Protein AF-A0A9D6YMA7-F1 (afdb_monomer_lite)

Sequence (102 aa):
MAHAQGKFEKDVIKTKAGDLEITFIGHGTLMFTFGGKVVHVDPVGQYADYSKLPKADLILITHEHGDHLDLKVVAALRQPGRLDVGQDPRVVGVRVGRGAEV

Foldseek 3Di:
DADDDDQFDWDWDQDPQGIWIWTDQDDQWIWIDGPNFIETFLDAVNRDDLVPPAAHPYYAAAEDDNSRDDVVSVVVRDDPPNDPPPVPPDPPHPYPDDDDDD

pLDDT: mean 78.06, std 24.11, range [30.53, 98.44]

Structure (mmCIF, N/CA/C/O backbone):
data_AF-A0A9D6YMA7-F1
#
_entry.id   AF-A0A9D6YMA7-F1
#
loop_
_atom_site.group_PDB
_atom_site.id
_atom_site.type_symbol
_atom_site.label_atom_id
_atom_site.label_alt_id
_atom_site.label_comp_id
_atom_site.label_asym_id
_atom_site.label_entity_id
_atom_site.label_seq_id
_atom_site.pdbx_PDB_ins_code
_atom_site.Cartn_x
_atom_site.Cartn_y
_atom_site.Cartn_z
_atom_site.occupancy
_atom_site.B_iso_or_equiv
_atom_site.auth_seq_id
_atom_site.auth_comp_id
_atom_site.auth_asym_id
_atom_site.auth_atom_id
_atom_site.pdbx_PDB_model_num
ATOM 1 N N . MET A 1 1 ? 17.069 -2.218 -6.460 1.00 43.47 1 MET A N 1
ATOM 2 C CA . MET A 1 1 ? 17.448 -2.436 -5.050 1.00 43.47 1 MET A CA 1
ATOM 3 C C . MET A 1 1 ? 16.553 -1.526 -4.229 1.00 43.47 1 MET A C 1
ATOM 5 O O . MET A 1 1 ? 16.640 -0.325 -4.435 1.00 43.47 1 MET A O 1
ATOM 9 N N . ALA A 1 2 ? 15.644 -2.058 -3.410 1.00 48.12 2 ALA A N 1
ATOM 10 C CA . ALA A 1 2 ? 14.920 -1.222 -2.452 1.00 48.12 2 ALA A CA 1
ATOM 11 C C . ALA A 1 2 ? 15.921 -0.771 -1.377 1.00 48.12 2 ALA A C 1
ATOM 13 O O . ALA A 1 2 ? 16.710 -1.590 -0.898 1.00 48.12 2 ALA A O 1
ATOM 14 N N . HIS A 1 3 ? 15.944 0.520 -1.048 1.00 50.97 3 HIS A N 1
ATOM 15 C CA . HIS A 1 3 ? 16.755 1.010 0.066 1.00 50.97 3 HIS A CA 1
ATOM 16 C C . HIS A 1 3 ? 16.272 0.356 1.375 1.00 50.97 3 HIS A C 1
ATOM 18 O O . HIS A 1 3 ? 15.104 -0.016 1.490 1.00 50.97 3 HIS A O 1
ATOM 24 N N . ALA A 1 4 ? 17.184 0.143 2.330 1.00 47.00 4 ALA A N 1
ATOM 25 C CA . ALA A 1 4 ? 16.909 -0.578 3.574 1.00 47.00 4 ALA A CA 1
ATOM 26 C C . ALA A 1 4 ? 15.634 -0.057 4.263 1.00 47.00 4 ALA A C 1
ATOM 28 O O . ALA A 1 4 ? 15.522 1.128 4.570 1.00 47.00 4 ALA A O 1
ATOM 29 N N . GLN A 1 5 ? 14.670 -0.953 4.482 1.00 57.78 5 GLN A N 1
ATOM 30 C CA . GLN A 1 5 ? 13.352 -0.611 5.005 1.00 57.78 5 GLN A CA 1
ATOM 31 C C . GLN A 1 5 ? 13.448 -0.285 6.501 1.00 57.78 5 GLN A C 1
ATOM 33 O O . GLN A 1 5 ? 13.485 -1.180 7.346 1.00 57.78 5 GLN A O 1
ATOM 38 N N . GLY A 1 6 ? 13.528 1.007 6.823 1.00 64.81 6 GLY A N 1
ATOM 39 C CA . GLY A 1 6 ? 13.305 1.509 8.176 1.00 64.81 6 GLY A CA 1
ATOM 40 C C . GLY A 1 6 ? 11.841 1.341 8.595 1.00 64.81 6 GLY A C 1
ATOM 41 O O . GLY A 1 6 ? 10.966 1.068 7.771 1.00 64.81 6 GLY A O 1
ATOM 42 N N . LYS A 1 7 ? 11.551 1.506 9.891 1.00 83.75 7 LYS A N 1
ATOM 43 C CA . LYS A 1 7 ? 10.164 1.605 10.365 1.00 83.75 7 LYS A CA 1
ATOM 44 C C . LYS A 1 7 ? 9.522 2.827 9.699 1.00 83.75 7 LYS A C 1
ATOM 46 O O . LYS A 1 7 ? 10.021 3.932 9.882 1.00 83.75 7 LYS A O 1
ATOM 51 N N . PHE A 1 8 ? 8.445 2.624 8.943 1.00 93.88 8 PHE A N 1
ATOM 52 C CA . PHE A 1 8 ? 7.706 3.729 8.337 1.00 93.88 8 PHE A CA 1
ATOM 53 C C . PHE A 1 8 ? 7.071 4.612 9.409 1.00 93.88 8 PHE A C 1
ATOM 55 O O . PHE A 1 8 ? 6.576 4.113 10.427 1.00 93.88 8 PHE A O 1
ATOM 62 N N . GLU A 1 9 ? 7.081 5.917 9.158 1.00 96.19 9 GLU A N 1
ATOM 63 C CA . GLU A 1 9 ? 6.309 6.870 9.941 1.00 96.19 9 GLU A CA 1
ATOM 64 C C . GLU A 1 9 ? 4.815 6.590 9.758 1.00 96.19 9 GLU A C 1
ATOM 66 O O . GLU A 1 9 ? 4.373 6.115 8.704 1.00 96.19 9 GLU A O 1
ATOM 71 N N . LYS A 1 10 ? 4.039 6.850 10.811 1.00 96.75 10 LYS A N 1
ATOM 72 C CA . LYS A 1 10 ? 2.598 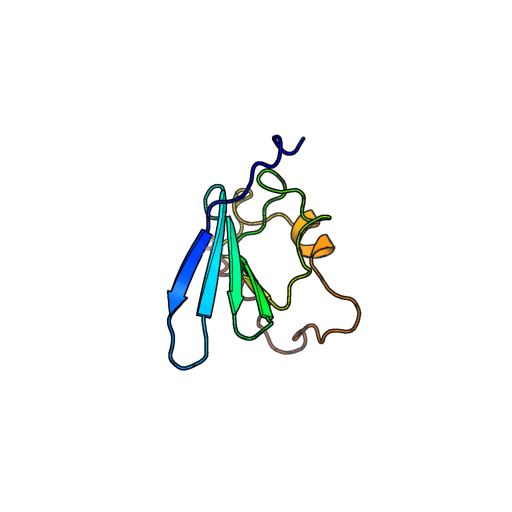6.637 10.816 1.00 96.75 10 LYS A CA 1
ATOM 73 C C . LYS A 1 10 ? 1.879 7.784 11.503 1.00 96.75 10 LYS A C 1
ATOM 75 O O . LYS A 1 10 ? 2.350 8.261 12.532 1.00 96.75 10 LYS A O 1
ATOM 80 N N . ASP A 1 11 ? 0.711 8.122 10.980 1.00 97.88 11 ASP A N 1
ATOM 81 C CA . ASP A 1 11 ? -0.263 9.001 11.624 1.00 97.88 11 ASP A CA 1
ATOM 82 C C . ASP A 1 11 ? -1.603 8.268 11.782 1.00 97.88 11 ASP A C 1
ATOM 84 O O . ASP A 1 11 ? -1.918 7.352 11.018 1.00 97.88 11 ASP A O 1
ATOM 88 N N . VAL A 1 12 ? -2.381 8.639 12.797 1.00 98.06 12 VAL A N 1
ATOM 89 C CA . VAL A 1 12 ? -3.676 8.026 13.099 1.00 98.06 12 VAL A CA 1
ATOM 90 C C . VAL A 1 12 ? -4.740 9.098 13.269 1.00 98.06 12 VAL A C 1
ATOM 92 O O . VAL A 1 12 ? -4.773 9.825 14.262 1.00 98.06 12 VAL A O 1
ATOM 95 N N . ILE A 1 13 ? -5.691 9.116 12.339 1.00 97.94 13 ILE A N 1
ATOM 96 C CA . ILE A 1 13 ? -6.847 10.007 12.382 1.00 97.94 13 ILE A CA 1
ATOM 97 C C . ILE A 1 13 ? -8.027 9.260 13.005 1.00 97.94 13 ILE A C 1
ATOM 99 O O . ILE A 1 13 ? -8.498 8.244 12.488 1.00 97.94 13 ILE A O 1
ATOM 103 N N . LYS A 1 14 ? -8.541 9.785 14.121 1.00 97.69 14 LYS A N 1
ATOM 104 C CA . LYS A 1 14 ? -9.741 9.259 14.784 1.00 97.69 14 LYS A CA 1
ATOM 105 C C . LYS A 1 14 ? -10.989 9.630 13.984 1.00 97.69 14 LYS A C 1
ATOM 107 O O . LYS A 1 14 ? -11.242 10.807 13.737 1.00 97.69 14 LYS A O 1
ATOM 112 N N . THR A 1 15 ? -11.806 8.642 13.624 1.00 95.69 15 THR A N 1
ATOM 113 C CA . THR A 1 15 ? -13.100 8.864 12.960 1.00 95.69 15 THR A CA 1
ATOM 114 C C . THR A 1 15 ? -14.232 8.201 13.743 1.00 95.69 15 THR A C 1
ATOM 116 O O . THR A 1 15 ? -14.003 7.353 14.604 1.00 95.69 15 THR A O 1
ATOM 119 N N . LYS A 1 16 ? -15.488 8.532 13.415 1.00 96.94 16 LYS A N 1
ATOM 120 C CA . LYS A 1 16 ? -16.662 7.864 14.010 1.00 96.94 16 LYS A CA 1
ATOM 121 C C . LYS A 1 16 ? -16.760 6.374 13.656 1.00 96.94 16 LYS A C 1
ATOM 123 O O . LYS A 1 16 ? -17.438 5.637 14.359 1.00 96.94 16 LYS A O 1
ATOM 128 N N . ALA A 1 17 ? -16.117 5.947 12.570 1.00 94.38 17 ALA A N 1
ATOM 129 C CA . ALA A 1 17 ? -16.162 4.577 12.062 1.00 94.38 17 ALA A CA 1
ATOM 130 C C . ALA A 1 17 ? -14.882 3.776 12.384 1.00 94.38 17 ALA A C 1
ATOM 132 O O . ALA A 1 17 ? -14.697 2.677 11.868 1.00 94.38 17 ALA A O 1
ATOM 133 N N . GLY A 1 18 ? -14.015 4.315 13.247 1.00 95.44 18 GLY A N 1
ATOM 134 C CA . GLY A 1 18 ? -12.749 3.709 13.650 1.00 95.44 18 GLY A CA 1
ATOM 135 C C . GLY A 1 18 ? -11.540 4.567 13.287 1.00 95.44 18 GLY A C 1
ATOM 136 O O . GLY A 1 18 ? -11.667 5.677 12.765 1.00 95.44 18 GLY A O 1
ATOM 137 N N . ASP A 1 19 ? -10.358 4.047 13.580 1.00 97.94 19 ASP A N 1
ATOM 138 C CA . ASP A 1 19 ? -9.091 4.724 13.326 1.00 97.94 19 ASP A CA 1
ATOM 139 C C . ASP A 1 19 ? -8.660 4.535 11.870 1.00 97.94 19 ASP A C 1
ATOM 141 O O . ASP A 1 19 ? -8.599 3.406 11.380 1.00 97.94 19 ASP A O 1
ATOM 145 N N . LEU A 1 20 ? -8.341 5.639 11.195 1.00 97.50 20 LEU A N 1
ATOM 146 C CA . LEU A 1 20 ? -7.616 5.634 9.928 1.00 97.50 20 LEU A CA 1
ATOM 147 C C . LEU A 1 20 ? -6.125 5.739 10.237 1.00 97.50 20 LEU A C 1
ATOM 149 O O . LEU A 1 20 ? -5.652 6.804 10.626 1.00 97.50 20 LEU A O 1
ATOM 153 N N . GLU A 1 21 ? -5.395 4.642 10.061 1.00 98.44 21 GLU A N 1
ATOM 154 C CA . GLU A 1 21 ? -3.934 4.650 10.116 1.00 98.44 21 GLU A CA 1
ATOM 155 C C . GLU A 1 21 ? -3.376 4.962 8.725 1.00 98.44 21 GLU A C 1
ATOM 157 O O . GLU A 1 21 ? -3.704 4.280 7.752 1.00 98.44 21 GLU A O 1
ATOM 162 N N . ILE A 1 22 ? -2.507 5.964 8.645 1.00 98.06 22 ILE A N 1
ATOM 163 C CA . ILE A 1 22 ? -1.763 6.348 7.449 1.00 98.06 22 ILE A CA 1
ATOM 164 C C . ILE A 1 22 ? -0.304 5.974 7.671 1.00 98.06 22 ILE A C 1
ATOM 166 O O . ILE A 1 22 ? 0.312 6.422 8.629 1.00 98.06 22 ILE A O 1
ATOM 170 N N . THR A 1 23 ? 0.253 5.151 6.789 1.00 97.88 23 THR A N 1
ATOM 171 C CA . THR A 1 23 ? 1.675 4.798 6.772 1.00 97.88 23 THR A CA 1
ATOM 172 C C . THR A 1 23 ? 2.362 5.515 5.615 1.00 97.88 23 THR A C 1
ATOM 174 O O . THR A 1 23 ? 1.974 5.336 4.457 1.00 97.88 23 THR A O 1
ATOM 177 N N . PHE A 1 24 ? 3.395 6.296 5.927 1.00 96.81 24 PHE A N 1
ATOM 178 C CA . PHE A 1 24 ? 4.173 7.062 4.955 1.00 96.81 24 PHE A CA 1
ATOM 179 C C . PHE A 1 24 ? 5.325 6.203 4.429 1.00 96.81 24 PHE A C 1
ATOM 181 O O . PHE A 1 24 ? 6.302 5.959 5.138 1.00 96.81 24 PHE A O 1
ATOM 188 N N . ILE A 1 25 ? 5.188 5.703 3.197 1.00 95.81 25 ILE A N 1
ATOM 189 C CA .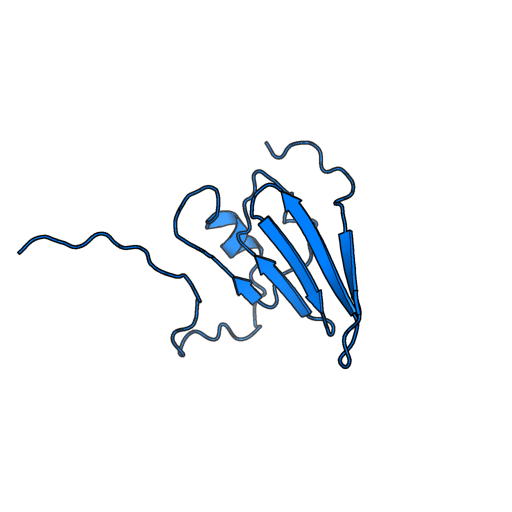 ILE A 1 25 ? 6.180 4.807 2.588 1.00 95.81 25 ILE A CA 1
ATOM 190 C C . ILE A 1 25 ? 7.301 5.620 1.923 1.00 95.81 25 ILE A C 1
ATOM 192 O O . ILE A 1 25 ? 8.478 5.353 2.162 1.00 95.81 25 ILE A O 1
ATOM 196 N N . GLY A 1 26 ? 6.946 6.632 1.127 1.00 92.88 26 GLY A N 1
ATOM 197 C CA . GLY A 1 26 ? 7.898 7.556 0.502 1.00 92.88 26 GLY A CA 1
ATOM 198 C C . GLY A 1 26 ? 7.304 8.277 -0.707 1.00 92.88 26 GLY A C 1
ATOM 199 O O . GLY A 1 26 ? 6.453 7.720 -1.388 1.00 92.88 26 GLY A O 1
ATOM 200 N N . HIS A 1 27 ? 7.753 9.505 -0.993 1.00 93.44 27 HIS A N 1
ATOM 201 C CA . HIS A 1 27 ? 7.188 10.345 -2.067 1.00 93.44 27 HIS A CA 1
ATOM 202 C C . HIS A 1 27 ? 5.656 10.487 -1.930 1.00 93.44 27 HIS A C 1
ATOM 204 O O . HIS A 1 27 ? 5.185 10.874 -0.862 1.00 93.44 27 HIS A O 1
ATOM 210 N N . GLY A 1 28 ? 4.882 10.170 -2.972 1.00 91.56 28 GLY A N 1
ATOM 211 C CA . GLY A 1 28 ? 3.419 10.085 -2.946 1.00 91.56 28 GLY A CA 1
ATOM 212 C C . GLY A 1 28 ? 2.872 8.714 -2.530 1.00 91.56 28 GLY A C 1
ATOM 213 O O . GLY A 1 28 ? 1.658 8.532 -2.480 1.00 91.56 28 GLY A O 1
ATOM 214 N N . THR A 1 29 ? 3.740 7.746 -2.230 1.00 95.56 29 THR A N 1
ATOM 215 C CA . THR A 1 29 ? 3.346 6.383 -1.887 1.00 95.56 29 THR A CA 1
ATOM 216 C C . THR A 1 29 ? 2.897 6.287 -0.429 1.00 95.56 29 THR A C 1
ATOM 218 O O . THR A 1 29 ? 3.682 6.502 0.503 1.00 95.56 29 THR A O 1
ATOM 221 N N . LEU A 1 30 ? 1.637 5.899 -0.227 1.00 97.69 30 LEU A N 1
ATOM 222 C CA . LEU A 1 30 ? 1.009 5.753 1.089 1.00 97.69 30 LEU A CA 1
ATOM 223 C C . LEU A 1 30 ? 0.336 4.387 1.230 1.00 97.69 30 LEU A C 1
ATOM 225 O O . LEU A 1 30 ? -0.082 3.769 0.250 1.00 97.69 30 LEU A O 1
ATOM 229 N N . MET A 1 31 ? 0.166 3.943 2.474 1.00 97.69 31 MET A N 1
ATOM 230 C CA . MET A 1 31 ? -0.704 2.814 2.800 1.00 97.69 31 MET A CA 1
ATOM 231 C C . MET A 1 31 ? -1.684 3.209 3.899 1.00 97.69 31 MET A C 1
ATOM 233 O O . MET A 1 31 ? -1.276 3.680 4.959 1.00 97.69 31 MET A O 1
ATOM 237 N N . PHE A 1 32 ? -2.972 2.980 3.660 1.00 97.69 32 PHE A N 1
ATOM 238 C CA . PHE A 1 32 ? -4.021 3.192 4.648 1.00 97.69 32 PHE A CA 1
ATOM 239 C C . PHE A 1 32 ? -4.488 1.867 5.231 1.00 97.69 32 PHE A C 1
ATOM 241 O O . PHE A 1 32 ? -4.734 0.913 4.491 1.00 97.69 32 PHE A O 1
ATOM 248 N N . THR A 1 33 ? -4.685 1.845 6.547 1.00 97.25 33 THR A N 1
ATOM 249 C CA . THR A 1 33 ? -5.408 0.772 7.229 1.00 97.25 33 THR A CA 1
ATOM 250 C C . THR A 1 33 ? -6.638 1.362 7.900 1.00 97.25 33 THR A C 1
ATOM 252 O O . THR A 1 33 ? -6.524 2.239 8.754 1.00 97.25 33 THR A O 1
ATOM 255 N N . PHE A 1 34 ? -7.821 0.897 7.505 1.00 95.38 34 PHE A N 1
ATOM 256 C CA . PHE A 1 34 ? -9.087 1.411 8.023 1.00 95.38 34 PHE A CA 1
ATOM 257 C C . PHE A 1 34 ? -10.169 0.337 7.983 1.00 95.38 34 PHE A C 1
ATOM 259 O O . PHE A 1 34 ? -10.369 -0.303 6.953 1.00 95.38 34 PHE A O 1
ATOM 266 N N . GLY A 1 35 ? -10.866 0.109 9.100 1.00 93.06 35 GLY A N 1
ATOM 267 C CA . GLY A 1 35 ? -11.959 -0.873 9.159 1.00 93.06 35 GLY A CA 1
ATOM 268 C C . GLY A 1 35 ? -11.546 -2.291 8.730 1.00 93.06 35 GLY A C 1
ATOM 269 O O . GLY A 1 35 ? -12.324 -2.998 8.091 1.00 93.06 35 GLY A O 1
ATOM 270 N N . GLY A 1 36 ? -10.297 -2.686 9.007 1.00 91.25 36 GLY A N 1
ATOM 271 C CA . GLY A 1 36 ? -9.735 -3.972 8.577 1.00 91.25 36 GLY A CA 1
ATOM 272 C C . GLY A 1 36 ? -9.461 -4.082 7.071 1.00 91.25 36 GLY A C 1
ATOM 273 O O . GLY A 1 36 ? -9.260 -5.192 6.581 1.00 91.25 36 GLY A O 1
ATOM 274 N N . LYS A 1 37 ? -9.482 -2.964 6.335 1.00 90.94 37 LYS A N 1
ATOM 275 C CA . LYS A 1 37 ? -9.082 -2.874 4.927 1.00 90.94 37 LYS A CA 1
ATOM 276 C C . LYS A 1 37 ? -7.710 -2.241 4.786 1.00 90.94 37 LYS A C 1
ATOM 278 O O . LYS A 1 37 ? -7.365 -1.344 5.553 1.00 90.94 37 LYS A O 1
ATOM 283 N N . VAL A 1 38 ? -6.985 -2.677 3.764 1.00 95.00 38 VAL A N 1
ATOM 284 C CA . VAL A 1 38 ? -5.681 -2.150 3.363 1.00 95.00 38 VAL A CA 1
ATOM 285 C C . VAL A 1 38 ? -5.802 -1.483 1.998 1.00 95.00 38 VAL A C 1
ATOM 287 O O . VAL A 1 38 ? -6.151 -2.130 1.008 1.00 95.00 38 VAL A O 1
ATOM 290 N N . VAL A 1 39 ? -5.485 -0.192 1.930 1.00 95.25 39 VAL A N 1
ATOM 291 C CA . VAL A 1 39 ? -5.455 0.580 0.681 1.00 95.25 39 VAL A CA 1
ATOM 292 C C . VAL A 1 39 ? -4.024 0.998 0.390 1.00 95.25 39 VAL A C 1
ATOM 294 O O . VAL A 1 39 ? -3.380 1.598 1.245 1.00 95.25 39 VAL A O 1
ATOM 297 N N . HIS A 1 40 ? -3.531 0.709 -0.810 1.00 95.75 40 HIS A N 1
ATOM 298 C CA . HIS A 1 40 ? -2.232 1.197 -1.281 1.00 95.75 40 HIS A CA 1
ATOM 299 C C . HIS A 1 40 ? -2.440 2.343 -2.269 1.00 95.75 40 HIS A C 1
ATOM 301 O O . HIS A 1 40 ? -3.201 2.193 -3.224 1.00 95.75 40 HIS A O 1
ATOM 307 N N . VAL A 1 41 ? -1.773 3.471 -2.041 1.00 95.94 41 VAL A N 1
ATOM 308 C CA . VAL A 1 41 ? -1.799 4.654 -2.913 1.00 95.94 41 VAL A CA 1
ATOM 309 C C . VAL A 1 41 ? -0.446 4.773 -3.591 1.00 95.94 41 VAL A C 1
ATOM 311 O O . VAL A 1 41 ? 0.574 4.752 -2.902 1.00 95.94 41 VAL A O 1
ATOM 314 N N . ASP A 1 42 ? -0.452 4.867 -4.919 1.00 95.50 42 ASP A N 1
ATOM 315 C CA . ASP A 1 42 ? 0.733 5.026 -5.765 1.00 95.50 42 ASP A CA 1
ATOM 316 C C . ASP A 1 42 ? 1.889 4.080 -5.386 1.00 95.50 42 ASP A C 1
ATOM 318 O O . ASP A 1 42 ? 2.982 4.536 -5.039 1.00 95.50 42 ASP A O 1
ATOM 322 N N . PRO A 1 43 ? 1.668 2.749 -5.349 1.00 94.75 43 PRO A N 1
ATOM 323 C CA . PRO A 1 43 ? 2.662 1.829 -4.830 1.00 94.75 43 PRO A CA 1
ATOM 324 C C . PRO A 1 43 ? 3.829 1.642 -5.807 1.00 94.75 43 PRO A C 1
ATOM 326 O O . PRO A 1 43 ? 3.651 1.116 -6.907 1.00 94.75 43 PRO A O 1
ATOM 329 N N . VAL A 1 44 ? 5.036 2.023 -5.374 1.00 95.56 44 VAL A N 1
ATOM 330 C CA . VAL A 1 44 ? 6.271 1.966 -6.175 1.00 95.56 44 VAL A CA 1
ATOM 331 C C . VAL A 1 44 ? 7.362 1.196 -5.435 1.00 95.56 44 VAL A C 1
ATOM 333 O O . VAL A 1 44 ? 7.709 1.504 -4.292 1.00 95.56 44 VAL A O 1
ATOM 336 N N . GLY A 1 45 ? 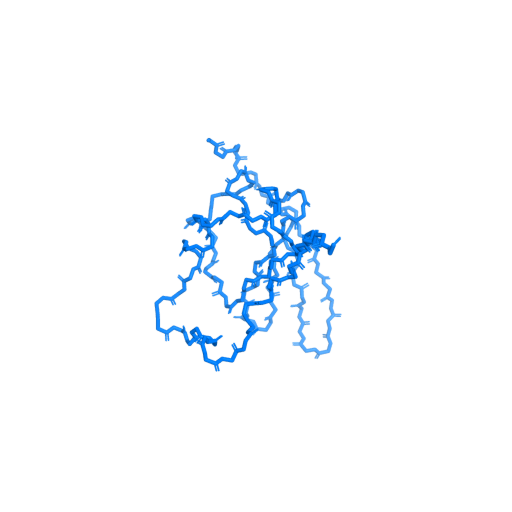7.957 0.195 -6.095 1.00 94.31 45 GLY A N 1
ATOM 337 C CA . GLY A 1 45 ? 8.878 -0.756 -5.456 1.00 94.31 45 GLY A CA 1
ATOM 338 C C . GLY A 1 45 ? 10.214 -0.154 -5.016 1.00 94.31 45 GLY A C 1
ATOM 339 O O . GLY A 1 45 ? 10.969 -0.784 -4.277 1.00 94.31 45 GLY A O 1
ATOM 340 N N . GLN A 1 46 ? 10.512 1.073 -5.445 1.00 94.44 46 GLN A N 1
ATOM 341 C CA . GLN A 1 46 ? 11.672 1.834 -4.985 1.00 94.44 46 GLN A CA 1
ATOM 342 C C . GLN A 1 46 ? 11.597 2.159 -3.485 1.00 94.44 46 GLN A C 1
ATOM 344 O O . GLN A 1 46 ? 12.641 2.228 -2.834 1.00 94.44 46 GLN A O 1
ATOM 349 N N . TYR A 1 47 ? 10.388 2.339 -2.940 1.00 93.62 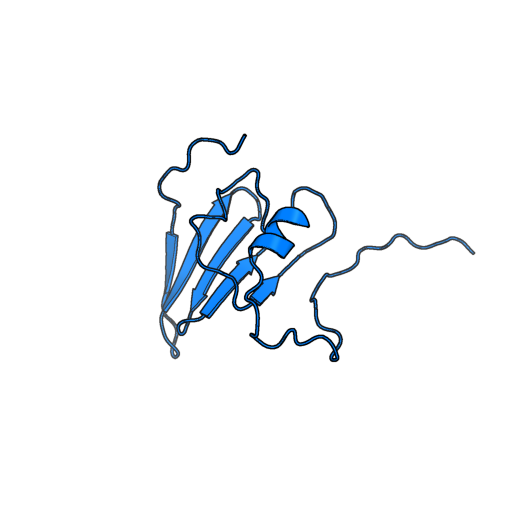47 TYR A N 1
ATOM 350 C CA . TYR A 1 47 ? 10.185 2.855 -1.583 1.00 93.62 47 TYR A CA 1
ATOM 351 C C . TYR A 1 47 ? 9.858 1.773 -0.543 1.00 93.62 47 TYR A C 1
ATOM 353 O O . TYR A 1 47 ? 9.995 2.013 0.655 1.00 93.62 47 TYR A O 1
ATOM 361 N N . ALA A 1 48 ? 9.458 0.570 -0.966 1.00 93.44 48 ALA A N 1
ATOM 362 C CA . ALA A 1 48 ? 9.166 -0.528 -0.049 1.00 93.44 48 ALA A CA 1
ATOM 363 C C . ALA A 1 48 ? 9.355 -1.910 -0.676 1.00 93.44 48 ALA A C 1
ATOM 365 O O . ALA A 1 48 ? 9.146 -2.122 -1.870 1.00 93.44 48 ALA A O 1
ATOM 366 N N . ASP A 1 49 ? 9.649 -2.889 0.181 1.00 93.31 49 ASP A N 1
ATOM 367 C CA . ASP A 1 49 ? 9.513 -4.303 -0.149 1.00 93.31 49 ASP A CA 1
ATOM 368 C C . ASP A 1 49 ? 8.057 -4.753 0.066 1.00 93.31 49 ASP A C 1
ATOM 370 O O . ASP A 1 49 ? 7.641 -5.142 1.160 1.00 93.31 49 ASP A O 1
ATOM 374 N N . TYR A 1 50 ? 7.269 -4.704 -1.008 1.00 92.31 50 TYR A N 1
ATOM 375 C CA . TYR A 1 50 ? 5.850 -5.074 -1.011 1.00 92.31 50 TYR A CA 1
ATOM 376 C C . TYR A 1 50 ? 5.579 -6.569 -0.794 1.00 92.31 50 TYR A C 1
ATOM 378 O O . TYR A 1 50 ? 4.425 -6.958 -0.621 1.00 92.31 50 TYR A O 1
ATOM 386 N N . SER A 1 51 ? 6.613 -7.419 -0.756 1.00 90.56 51 SER A N 1
ATOM 387 C CA . SER A 1 51 ? 6.449 -8.813 -0.322 1.00 90.56 51 SER A CA 1
ATOM 388 C C . SER A 1 51 ? 6.199 -8.930 1.187 1.00 90.56 51 SER A C 1
ATOM 390 O O . SER A 1 51 ? 5.603 -9.909 1.633 1.00 90.56 51 SER A O 1
ATOM 392 N N . LYS A 1 52 ? 6.612 -7.916 1.960 1.00 91.81 52 LYS A N 1
ATOM 393 C CA . LYS A 1 52 ? 6.477 -7.847 3.424 1.00 91.81 52 LYS A CA 1
ATOM 394 C C . LYS A 1 52 ? 5.285 -7.012 3.889 1.00 91.81 52 LYS A C 1
ATOM 396 O O . LYS A 1 52 ? 4.991 -6.985 5.082 1.00 91.81 52 LYS A O 1
ATOM 401 N N . LEU A 1 53 ? 4.625 -6.308 2.971 1.00 92.88 53 LEU A N 1
ATOM 402 C CA . LEU A 1 53 ? 3.442 -5.503 3.257 1.00 92.88 53 LEU A CA 1
ATOM 403 C C . LEU A 1 53 ? 2.159 -6.314 3.033 1.00 92.88 53 LEU A C 1
ATOM 405 O O . LEU A 1 53 ? 2.141 -7.235 2.210 1.00 92.88 53 LEU A O 1
ATOM 409 N N . PRO A 1 54 ? 1.069 -5.988 3.748 1.00 93.81 54 PRO A N 1
ATOM 410 C CA . PRO A 1 54 ? -0.204 -6.659 3.546 1.00 93.81 54 PRO A CA 1
ATOM 411 C C . PRO A 1 54 ? -0.730 -6.433 2.123 1.00 93.81 54 PRO A C 1
ATOM 413 O O . PRO A 1 54 ? -0.552 -5.364 1.529 1.00 93.81 54 PRO A O 1
ATOM 416 N N . LYS A 1 55 ? -1.400 -7.456 1.581 1.00 91.31 55 LYS A N 1
ATOM 417 C CA . LYS A 1 55 ? -2.039 -7.385 0.262 1.00 91.31 55 LYS A CA 1
ATOM 418 C C . LYS A 1 55 ? -3.143 -6.337 0.253 1.00 91.31 55 LYS A C 1
ATOM 420 O O . LYS A 1 55 ? -3.826 -6.145 1.256 1.00 91.31 55 LYS A O 1
ATOM 425 N N . ALA A 1 56 ? -3.338 -5.712 -0.899 1.00 89.31 56 ALA A N 1
ATOM 426 C CA . ALA A 1 56 ? -4.317 -4.653 -1.053 1.00 89.31 56 ALA A CA 1
ATOM 427 C C . ALA A 1 56 ? -5.747 -5.213 -1.063 1.00 89.31 56 ALA A C 1
ATOM 429 O O . ALA A 1 56 ? -6.032 -6.211 -1.727 1.00 89.31 56 ALA A O 1
ATOM 430 N N . ASP A 1 57 ? -6.653 -4.529 -0.370 1.00 87.38 57 ASP A N 1
ATOM 431 C CA . ASP A 1 57 ? -8.085 -4.568 -0.663 1.00 87.38 57 ASP A CA 1
ATOM 432 C C . ASP A 1 57 ? -8.442 -3.581 -1.786 1.00 87.38 57 ASP A C 1
ATOM 434 O O . ASP A 1 57 ? -9.380 -3.828 -2.538 1.00 87.38 57 ASP A O 1
ATOM 438 N N . LEU A 1 58 ? -7.693 -2.475 -1.895 1.00 88.00 58 LEU A N 1
ATOM 439 C CA . LEU A 1 58 ? -7.835 -1.444 -2.924 1.00 88.00 58 LEU A CA 1
ATOM 440 C C . LEU A 1 58 ? -6.460 -0.869 -3.292 1.00 88.00 58 LEU A C 1
ATOM 442 O O . LEU A 1 58 ? -5.615 -0.658 -2.421 1.00 88.00 58 LEU A O 1
ATOM 446 N N . ILE A 1 59 ? -6.253 -0.588 -4.577 1.00 90.06 59 ILE A N 1
ATOM 447 C CA . ILE A 1 59 ? -5.075 0.121 -5.085 1.00 90.06 59 ILE A CA 1
ATOM 448 C C . ILE A 1 59 ? -5.564 1.391 -5.782 1.00 90.06 59 ILE A C 1
ATOM 450 O O . ILE A 1 59 ? -6.429 1.314 -6.655 1.00 90.06 59 ILE A O 1
ATOM 454 N N . LEU A 1 60 ? -5.025 2.543 -5.391 1.00 90.94 60 LEU A N 1
ATOM 455 C CA . LEU A 1 60 ? -5.318 3.846 -5.985 1.00 90.94 60 LEU A CA 1
ATOM 456 C C . LEU A 1 60 ? -4.083 4.342 -6.730 1.00 90.94 60 LEU A C 1
ATOM 458 O O . LEU A 1 60 ? -2.998 4.347 -6.154 1.00 90.94 60 LEU A O 1
ATOM 462 N N . ILE A 1 61 ? -4.264 4.749 -7.987 1.00 91.69 61 ILE A N 1
ATOM 463 C CA . ILE A 1 61 ? -3.203 5.319 -8.819 1.00 91.69 61 ILE A CA 1
ATOM 464 C C . ILE A 1 61 ? -3.617 6.730 -9.222 1.00 91.69 61 ILE A C 1
ATOM 466 O O . ILE A 1 61 ? -4.650 6.920 -9.869 1.00 91.69 61 ILE A O 1
ATOM 470 N N . THR A 1 62 ? -2.819 7.720 -8.845 1.00 86.44 62 THR A N 1
ATOM 471 C CA . THR A 1 62 ? -3.117 9.125 -9.121 1.00 86.44 62 THR A CA 1
ATOM 472 C C . THR A 1 62 ? -2.903 9.483 -10.585 1.00 86.44 62 THR A C 1
ATOM 474 O O . THR A 1 62 ? -3.727 10.203 -11.132 1.00 86.44 62 THR A O 1
ATOM 477 N N . HIS A 1 63 ? -1.837 8.993 -11.224 1.00 84.44 63 HIS A N 1
ATOM 478 C CA . HIS A 1 63 ? -1.548 9.176 -12.653 1.00 84.44 63 HIS A CA 1
ATOM 479 C C . HIS A 1 63 ? -0.451 8.208 -13.137 1.00 84.44 63 HIS A C 1
ATOM 481 O O . HIS A 1 63 ? 0.125 7.455 -12.355 1.00 84.44 63 HIS A O 1
ATOM 487 N N . GLU A 1 64 ? -0.167 8.197 -14.441 1.00 87.38 64 GLU A N 1
ATOM 488 C CA . GLU A 1 64 ? 0.665 7.181 -15.104 1.00 87.38 64 GLU A CA 1
ATOM 489 C C . GLU A 1 64 ? 2.194 7.347 -14.987 1.00 87.38 64 GLU A C 1
ATOM 491 O O . GLU A 1 64 ? 2.932 6.563 -15.589 1.00 87.38 64 GLU A O 1
ATOM 496 N N . HIS A 1 65 ? 2.697 8.354 -14.269 1.00 89.25 65 HIS A N 1
ATOM 497 C CA . HIS A 1 65 ? 4.144 8.552 -14.136 1.00 89.25 65 HIS A CA 1
ATOM 498 C C . HIS A 1 65 ? 4.799 7.451 -13.291 1.00 89.25 65 HIS A C 1
ATOM 500 O O . HIS A 1 65 ? 4.185 6.872 -12.397 1.00 89.25 65 HIS A O 1
ATOM 506 N N . GLY A 1 66 ? 6.066 7.143 -13.582 1.00 86.50 66 GLY A N 1
ATOM 507 C CA . GLY A 1 66 ? 6.771 5.995 -12.994 1.00 86.50 66 GLY A CA 1
ATOM 508 C C . GLY A 1 66 ? 7.055 6.107 -11.492 1.00 86.50 66 GLY A C 1
ATOM 509 O O . GLY A 1 66 ? 7.287 5.095 -10.840 1.00 86.50 66 GLY A O 1
ATOM 510 N N . ASP A 1 67 ? 7.010 7.314 -10.935 1.00 89.94 67 ASP A N 1
ATOM 511 C CA . ASP A 1 67 ? 7.074 7.590 -9.498 1.00 89.94 67 ASP A CA 1
ATOM 512 C C . ASP A 1 67 ? 5.714 7.443 -8.789 1.00 89.94 67 ASP A C 1
ATOM 514 O O . ASP A 1 67 ? 5.648 7.580 -7.569 1.00 89.94 67 ASP A O 1
ATOM 518 N N . HIS A 1 68 ? 4.657 7.089 -9.532 1.00 90.00 68 HIS A N 1
ATOM 519 C CA . HIS A 1 68 ? 3.313 6.811 -9.015 1.00 90.00 68 HIS A CA 1
ATOM 520 C C . HIS A 1 68 ? 2.742 5.451 -9.468 1.00 90.00 68 HIS A C 1
ATOM 522 O O . HIS A 1 68 ? 1.923 4.853 -8.770 1.00 90.00 68 HIS A O 1
ATOM 528 N N . LEU A 1 69 ? 3.191 4.921 -10.611 1.00 90.75 69 LEU A N 1
ATOM 529 C CA . LEU A 1 69 ? 2.721 3.664 -11.190 1.00 90.75 69 LEU A CA 1
ATOM 530 C C . LEU A 1 69 ? 3.863 2.661 -11.406 1.00 90.75 69 LEU A C 1
ATOM 532 O O . LEU A 1 69 ? 4.646 2.774 -12.348 1.00 90.75 69 LEU A O 1
ATOM 536 N N . ASP A 1 70 ? 3.865 1.590 -10.608 1.00 93.12 70 ASP A N 1
ATOM 537 C CA . ASP A 1 70 ? 4.706 0.407 -10.821 1.00 93.12 70 ASP A CA 1
ATOM 538 C C . ASP A 1 70 ? 3.839 -0.843 -11.043 1.00 93.12 70 ASP A C 1
ATOM 540 O O . ASP A 1 70 ? 3.324 -1.466 -10.110 1.00 93.12 70 ASP A O 1
ATOM 544 N N . LEU A 1 71 ? 3.691 -1.250 -12.308 1.00 90.88 71 LEU A N 1
ATOM 545 C CA . LEU A 1 71 ? 2.860 -2.397 -12.691 1.00 90.88 71 LEU A CA 1
ATOM 546 C C . LEU A 1 71 ? 3.293 -3.714 -12.030 1.00 90.88 71 LEU A C 1
ATOM 548 O O . LEU A 1 71 ? 2.450 -4.587 -11.808 1.00 90.88 71 LEU A O 1
ATOM 552 N N . LYS A 1 72 ? 4.580 -3.875 -11.692 1.00 92.56 72 LYS A N 1
ATOM 553 C CA . LYS A 1 72 ? 5.067 -5.090 -11.021 1.00 92.56 72 LYS A CA 1
ATOM 554 C C . LYS A 1 72 ? 4.579 -5.136 -9.581 1.00 92.56 72 LYS A C 1
ATOM 556 O O . LYS A 1 72 ? 4.141 -6.190 -9.120 1.00 92.56 72 LYS A O 1
ATOM 561 N N . VAL A 1 73 ? 4.608 -3.999 -8.889 1.00 93.56 73 VAL A N 1
ATOM 562 C CA . VAL A 1 73 ? 4.087 -3.891 -7.523 1.00 93.56 73 VAL A CA 1
ATOM 563 C C . VAL A 1 73 ? 2.571 -4.035 -7.501 1.00 93.56 73 VAL A C 1
ATOM 565 O O . VAL A 1 73 ? 2.051 -4.788 -6.678 1.00 93.56 73 VAL A O 1
ATOM 568 N N . VAL A 1 74 ? 1.864 -3.404 -8.442 1.00 91.19 74 VAL A N 1
ATOM 569 C CA . VAL A 1 74 ? 0.408 -3.564 -8.581 1.00 91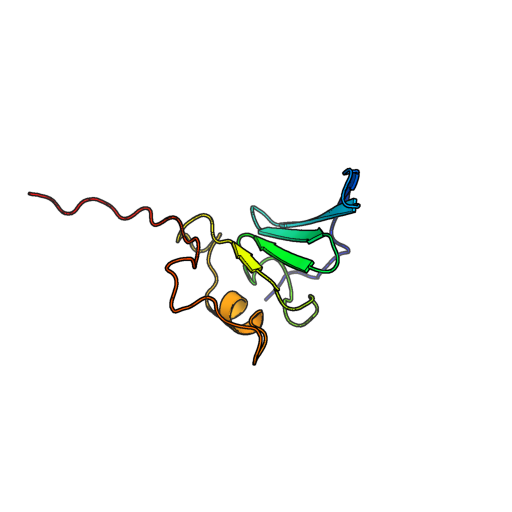.19 74 VAL A CA 1
ATOM 570 C C . VAL A 1 74 ? 0.041 -5.038 -8.746 1.00 91.19 74 VAL A C 1
ATOM 572 O O . VAL A 1 74 ? -0.840 -5.529 -8.044 1.00 91.19 74 VAL A O 1
ATOM 575 N N . ALA A 1 75 ? 0.736 -5.772 -9.621 1.00 89.44 75 ALA A N 1
ATOM 576 C CA . ALA A 1 75 ? 0.507 -7.204 -9.799 1.00 89.44 75 ALA A CA 1
ATOM 577 C C . ALA A 1 75 ? 0.804 -8.006 -8.519 1.00 89.44 75 ALA A C 1
ATOM 579 O O . ALA A 1 75 ? 0.025 -8.884 -8.151 1.00 89.44 75 ALA A O 1
ATOM 580 N N . ALA A 1 76 ? 1.890 -7.680 -7.811 1.00 89.94 76 ALA A N 1
ATOM 581 C CA . ALA A 1 76 ? 2.266 -8.349 -6.569 1.00 89.94 76 ALA A CA 1
ATOM 582 C C . ALA A 1 76 ? 1.275 -8.095 -5.419 1.00 89.94 76 ALA A C 1
ATOM 584 O O . ALA A 1 76 ? 1.156 -8.936 -4.528 1.00 89.94 76 ALA A O 1
ATOM 585 N N . LEU A 1 77 ? 0.574 -6.961 -5.410 1.00 88.69 77 LEU A N 1
ATOM 586 C CA . LEU A 1 77 ? -0.364 -6.576 -4.352 1.00 88.69 77 LEU A CA 1
ATOM 587 C C . LEU A 1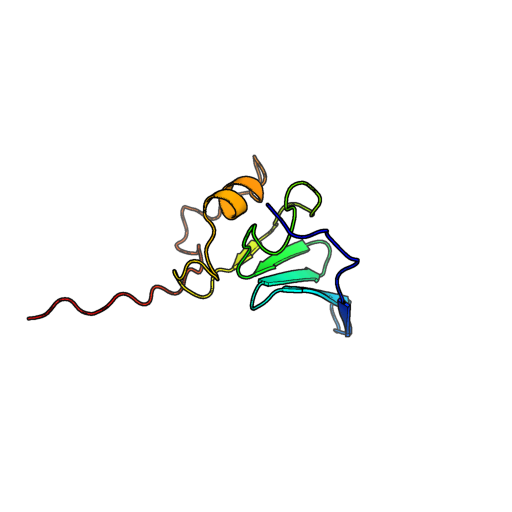 77 ? -1.762 -7.194 -4.481 1.00 88.69 77 LEU A C 1
ATOM 589 O O . LEU A 1 77 ? -2.505 -7.187 -3.495 1.00 88.69 77 LEU A O 1
ATOM 593 N N . ARG A 1 78 ? -2.120 -7.737 -5.650 1.00 83.75 78 ARG A N 1
ATOM 594 C CA . ARG A 1 78 ? -3.428 -8.368 -5.887 1.00 83.75 78 ARG A CA 1
ATOM 595 C C . ARG A 1 78 ? -3.613 -9.635 -5.040 1.00 83.75 78 ARG A C 1
ATOM 597 O O . ARG A 1 78 ? -2.676 -10.411 -4.845 1.00 83.75 78 ARG A O 1
ATOM 604 N N . GLN A 1 79 ? -4.835 -9.858 -4.551 1.00 67.81 79 GLN A N 1
ATOM 605 C CA . GLN A 1 79 ? -5.244 -11.100 -3.882 1.00 67.81 79 GLN A CA 1
ATOM 606 C C . GLN A 1 79 ? -5.968 -12.017 -4.885 1.00 67.81 79 GLN A C 1
ATOM 608 O O . GLN A 1 79 ? -6.938 -11.571 -5.496 1.00 67.81 79 GLN A O 1
ATOM 613 N N . PRO A 1 80 ? -5.579 -13.295 -5.044 1.00 53.84 80 PRO A N 1
ATOM 614 C CA . PRO A 1 80 ? -6.366 -14.251 -5.824 1.00 53.84 80 PRO A CA 1
ATOM 615 C C . PRO A 1 80 ? -7.749 -14.472 -5.185 1.00 53.84 80 PRO A C 1
ATOM 617 O O . PRO A 1 80 ? -7.835 -14.778 -3.998 1.00 53.84 80 PRO A O 1
ATOM 620 N N . GLY A 1 81 ? -8.834 -14.332 -5.954 1.00 46.34 81 GLY A N 1
ATOM 621 C CA . GLY A 1 81 ? -10.201 -14.670 -5.515 1.00 46.34 81 GLY A CA 1
ATOM 622 C C . GLY A 1 81 ? -10.956 -13.583 -4.739 1.00 46.34 81 GLY A C 1
ATOM 623 O O . GLY A 1 81 ? -12.134 -13.761 -4.434 1.00 46.34 81 GLY A O 1
ATOM 624 N N . ARG A 1 82 ? -10.332 -12.434 -4.463 1.00 45.75 82 ARG A N 1
ATOM 625 C CA . ARG A 1 82 ? -11.068 -11.218 -4.101 1.00 45.75 82 ARG A CA 1
ATOM 626 C C . ARG A 1 82 ? -11.520 -10.571 -5.402 1.00 45.75 82 ARG A C 1
ATOM 628 O O . ARG A 1 82 ? -10.693 -10.371 -6.280 1.00 45.75 82 ARG A O 1
ATOM 635 N N . LEU A 1 83 ? -12.825 -10.327 -5.525 1.00 35.38 83 LEU A N 1
ATOM 636 C CA . LEU A 1 83 ? -13.465 -9.735 -6.697 1.00 35.38 83 LEU A CA 1
ATOM 637 C C . LEU A 1 83 ? -12.633 -8.545 -7.202 1.00 35.38 83 LEU A C 1
ATOM 639 O O . LEU A 1 83 ? -12.664 -7.468 -6.607 1.00 35.38 83 LEU A O 1
ATOM 643 N N . ASP A 1 84 ? -11.905 -8.748 -8.299 1.00 42.28 84 ASP A N 1
ATOM 644 C CA . ASP A 1 84 ? -11.558 -7.659 -9.194 1.00 42.28 84 ASP A CA 1
ATOM 645 C C . ASP A 1 84 ? -12.911 -7.098 -9.633 1.00 42.28 84 ASP A C 1
ATOM 647 O O . ASP A 1 84 ? -13.661 -7.751 -10.365 1.00 42.28 84 ASP A O 1
ATOM 651 N N . VAL A 1 85 ? -13.279 -5.923 -9.124 1.00 39.94 85 VAL A N 1
ATOM 652 C CA . VAL A 1 85 ? -14.397 -5.132 -9.645 1.00 39.94 85 VAL A CA 1
ATOM 653 C C . VAL A 1 85 ? -13.967 -4.684 -11.047 1.00 39.94 85 VAL A C 1
ATOM 655 O O . VAL A 1 85 ? -13.445 -3.598 -11.253 1.00 39.94 85 VAL A O 1
ATOM 658 N N . GLY A 1 86 ? -14.046 -5.630 -11.982 1.00 35.47 86 GLY A N 1
ATOM 659 C CA . GLY A 1 86 ? -13.433 -5.606 -13.307 1.00 35.47 86 GLY A CA 1
ATOM 660 C C . GLY A 1 86 ? -14.438 -5.863 -14.426 1.00 35.47 86 GLY A C 1
ATOM 661 O O . GLY A 1 86 ? -14.040 -6.145 -15.551 1.00 35.47 86 GLY A O 1
ATOM 662 N N . GLN A 1 87 ? -15.736 -5.756 -14.130 1.00 31.61 87 GLN A N 1
ATOM 663 C CA . GLN A 1 87 ? -16.798 -5.505 -15.118 1.00 31.61 87 GLN A CA 1
ATOM 664 C C . GLN A 1 87 ? -17.570 -4.204 -14.795 1.00 31.61 87 GLN A C 1
ATOM 666 O O . GLN A 1 87 ? -18.653 -3.967 -15.312 1.00 31.61 87 GLN A O 1
ATOM 671 N N . ASP A 1 88 ? -16.982 -3.347 -13.956 1.00 34.62 88 ASP A N 1
ATOM 672 C CA . ASP A 1 88 ? -17.435 -2.000 -13.587 1.00 34.62 88 ASP A CA 1
ATOM 673 C C . ASP A 1 88 ? -16.166 -1.109 -13.651 1.00 34.62 88 ASP A C 1
ATOM 675 O O . ASP A 1 88 ? -15.101 -1.569 -13.232 1.00 34.62 88 ASP A O 1
ATOM 679 N N . PRO A 1 89 ? -16.172 0.092 -14.260 1.00 33.78 89 PRO A N 1
ATOM 680 C CA . PRO A 1 89 ? -14.993 0.727 -14.858 1.00 33.78 89 PRO A CA 1
ATOM 681 C C . PRO A 1 89 ? -14.052 1.417 -13.851 1.00 33.78 89 PRO A C 1
ATOM 683 O O . PRO A 1 89 ? -13.646 2.557 -14.060 1.00 33.78 89 PRO A O 1
ATOM 686 N N . ARG A 1 90 ? -13.700 0.778 -12.730 1.00 35.62 90 ARG A N 1
ATOM 687 C CA . ARG A 1 90 ? -12.970 1.438 -11.632 1.00 35.62 90 ARG A CA 1
ATOM 688 C C . ARG A 1 90 ? -11.770 0.641 -11.130 1.00 35.62 90 ARG A C 1
ATOM 690 O O . ARG A 1 90 ? -11.628 0.376 -9.942 1.00 35.62 90 ARG A O 1
ATOM 697 N N . VAL A 1 91 ? -10.812 0.433 -12.029 1.00 37.88 91 VAL A N 1
ATOM 698 C CA . VAL A 1 91 ? -9.460 0.902 -11.703 1.00 37.88 91 VAL A CA 1
ATOM 699 C C . VAL A 1 91 ? -9.560 2.425 -11.739 1.00 37.88 91 VAL A C 1
ATOM 701 O O . VAL A 1 91 ? -9.719 2.988 -12.819 1.00 37.88 91 VAL A O 1
ATOM 704 N N . VAL A 1 92 ? -9.540 3.112 -10.595 1.00 44.56 92 VAL A N 1
ATOM 705 C CA . VAL A 1 92 ? -9.380 4.574 -10.617 1.00 44.56 92 VAL A CA 1
ATOM 706 C C . VAL A 1 92 ? -7.909 4.843 -10.920 1.00 44.56 92 VAL A C 1
ATOM 708 O O . VAL A 1 92 ? -7.095 5.006 -10.019 1.00 44.56 92 VAL A O 1
ATOM 711 N N . GLY A 1 93 ? -7.571 4.781 -12.205 1.00 38.22 93 GLY A N 1
ATOM 712 C CA . GLY A 1 93 ? -6.456 5.518 -12.769 1.00 38.22 93 GLY A CA 1
ATOM 713 C C . GLY A 1 93 ? -7.042 6.782 -13.378 1.00 38.22 93 GLY A C 1
ATOM 714 O O . GLY A 1 93 ? -7.824 6.698 -14.327 1.00 38.22 93 GLY A O 1
ATOM 715 N N . VAL A 1 94 ? -6.715 7.952 -12.833 1.00 38.44 94 VAL A N 1
ATOM 716 C CA . VAL A 1 94 ? -6.936 9.198 -13.573 1.00 38.44 94 VAL A CA 1
ATOM 717 C C . VAL A 1 94 ? -5.955 9.173 -14.745 1.00 38.44 94 VAL A C 1
ATOM 719 O O . VAL A 1 94 ? -4.747 9.115 -14.557 1.00 38.44 94 VAL A O 1
ATOM 722 N N . ARG A 1 95 ? -6.487 9.130 -15.968 1.00 33.72 95 ARG A N 1
ATOM 723 C CA . ARG A 1 95 ? -5.716 9.143 -17.216 1.00 33.72 95 ARG A CA 1
ATOM 724 C C . ARG A 1 95 ? -5.458 10.599 -17.610 1.00 33.72 95 ARG A C 1
ATOM 726 O O . ARG A 1 95 ? -6.414 11.274 -17.985 1.00 33.72 95 ARG A O 1
ATOM 733 N N . VAL A 1 96 ? -4.210 11.078 -17.589 1.00 35.50 96 VAL A N 1
ATOM 734 C CA . VAL A 1 96 ? -3.843 12.380 -18.191 1.00 35.50 96 VAL A CA 1
ATOM 735 C C . VAL A 1 96 ? -3.240 12.139 -19.579 1.00 35.50 96 VAL A C 1
ATOM 737 O O . VAL A 1 96 ? -2.060 12.338 -19.843 1.00 35.50 96 VAL A O 1
ATOM 740 N N . GLY A 1 97 ? -4.084 11.704 -20.517 1.00 30.53 97 GLY A N 1
ATOM 741 C CA . GLY A 1 97 ? -3.693 11.548 -21.918 1.00 30.53 97 GLY A CA 1
ATOM 742 C C . GLY A 1 97 ? -3.753 12.876 -22.676 1.00 30.53 97 GLY A C 1
ATOM 743 O O . GLY A 1 97 ? -4.834 13.437 -22.838 1.00 30.53 97 GLY A O 1
ATOM 744 N N . ARG A 1 98 ? -2.597 13.345 -23.167 1.00 38.19 98 ARG A N 1
ATOM 745 C CA . ARG A 1 98 ? -2.449 14.426 -24.160 1.00 38.19 98 ARG A CA 1
ATOM 746 C C . ARG A 1 98 ? -3.441 14.273 -25.320 1.00 38.19 98 ARG A C 1
ATOM 748 O O . ARG A 1 98 ? -3.602 13.177 -25.855 1.00 38.19 98 ARG A O 1
ATOM 755 N N . GLY A 1 99 ? -4.050 15.393 -25.713 1.00 31.11 99 GLY A N 1
ATOM 756 C CA . GLY A 1 99 ? -4.879 15.498 -26.909 1.00 31.11 99 GLY A CA 1
ATOM 757 C C . GLY A 1 99 ? -4.089 15.128 -28.161 1.00 31.11 99 GLY A C 1
ATOM 758 O O . GLY A 1 99 ? -2.983 15.622 -28.373 1.00 31.11 99 GLY A O 1
ATOM 759 N N . ALA A 1 100 ? -4.663 14.238 -28.965 1.00 36.03 100 ALA A N 1
ATOM 760 C CA . ALA A 1 100 ? -4.320 14.142 -30.372 1.00 36.03 100 ALA A CA 1
ATOM 761 C C . ALA A 1 100 ? -4.890 15.380 -31.079 1.00 36.03 100 ALA A C 1
ATOM 763 O O . ALA A 1 100 ? -6.027 15.776 -30.810 1.00 36.03 100 ALA A O 1
ATOM 764 N N . GLU A 1 101 ? -4.062 15.996 -31.919 1.00 35.66 101 GLU A N 1
ATOM 765 C CA . GLU A 1 101 ? -4.414 17.115 -32.790 1.00 35.66 101 GLU A CA 1
ATOM 766 C C . GLU A 1 101 ? -5.609 16.775 -33.694 1.00 35.66 101 GLU A C 1
ATOM 768 O O . GLU A 1 101 ? -5.800 15.624 -34.100 1.00 35.66 101 GLU A O 1
ATOM 773 N N . VAL A 1 102 ? -6.385 17.817 -34.000 1.00 41.34 102 VAL A N 1
ATOM 774 C CA . VAL A 1 102 ? -7.193 17.938 -35.221 1.00 41.34 102 VAL A CA 1
ATOM 775 C C . VAL A 1 102 ? -6.395 18.682 -36.278 1.00 41.34 102 VAL A C 1
ATOM 777 O O . VAL A 1 102 ? -5.617 19.580 -35.881 1.00 41.34 102 VAL A O 1
#

Radius of gyration: 15.04 Å; chains: 1; bounding box: 35×33×50 Å

Secondary structure (DSSP, 8-state):
-PPP-PPPEEEEEEETTEEEEEEEEETTEEEEEETTEEEEES--TTT--TTSSPPPSEEEB--SSTTT--HHHHHHHPPTTS----SSS---B-----PPP-